Protein AF-A0A0B2PVP7-F1 (afdb_monomer_lite)

Secondary structure (DSSP, 8-state):
-HHHHHHHHHHHHHHSS-TT-------------------S-S---PBP-STT--SBPPTTSSS-TTTGGG-TT--SEEE--SEEEEETTEEEE---EEETT-SS---HHHHHHHHHHHHHHHHHTT-TTSS--SS---S-HHHHHHHHHHHHHHHHHHHHHHHS------

Structure (mmCIF, N/CA/C/O backbone):
data_AF-A0A0B2PVP7-F1
#
_entry.id   AF-A0A0B2PVP7-F1
#
loop_
_atom_site.group_PDB
_atom_site.id
_atom_site.type_symbol
_atom_site.label_atom_id
_atom_site.label_alt_id
_atom_site.label_comp_id
_atom_site.label_asym_id
_atom_site.label_entity_id
_atom_site.label_seq_id
_atom_site.pdbx_PDB_ins_code
_atom_site.Cartn_x
_atom_site.Cartn_y
_atom_site.Cartn_z
_atom_site.occupancy
_atom_site.B_iso_or_equiv
_atom_site.auth_s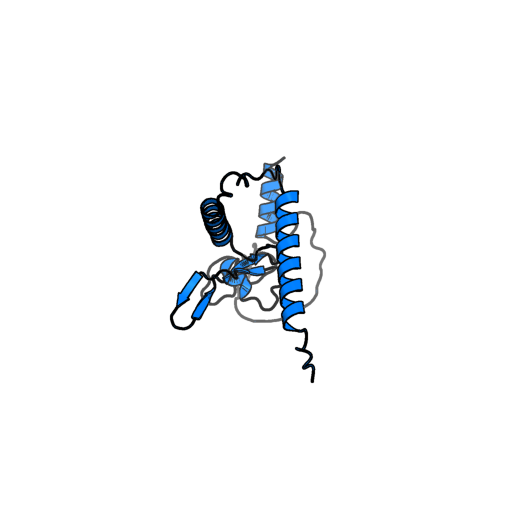eq_id
_atom_site.auth_comp_id
_atom_site.auth_asym_id
_atom_site.auth_atom_id
_atom_site.pdbx_PDB_model_num
ATOM 1 N N . MET A 1 1 ? 33.770 -0.539 6.119 1.00 74.62 1 MET A N 1
ATOM 2 C CA . MET A 1 1 ? 32.844 -1.700 6.055 1.00 74.62 1 MET A CA 1
ATOM 3 C C . MET A 1 1 ? 31.413 -1.311 5.686 1.00 74.62 1 MET A C 1
ATOM 5 O O . MET A 1 1 ? 30.820 -1.978 4.847 1.00 74.62 1 MET A O 1
ATOM 9 N N . GLU A 1 2 ? 30.837 -0.258 6.272 1.00 84.00 2 GLU A N 1
ATOM 10 C CA . GLU A 1 2 ? 29.432 0.115 6.031 1.00 84.00 2 GLU A CA 1
ATOM 11 C C . GLU A 1 2 ? 29.160 0.673 4.624 1.00 84.00 2 GLU A C 1
ATOM 13 O O . GLU A 1 2 ? 28.198 0.259 3.978 1.00 84.00 2 GLU A O 1
ATOM 18 N N . GLU A 1 3 ? 30.062 1.497 4.086 1.00 85.19 3 GLU A N 1
ATOM 19 C CA . GLU A 1 3 ? 29.966 1.998 2.705 1.00 85.19 3 GLU A CA 1
ATOM 20 C C . GLU A 1 3 ? 29.979 0.878 1.659 1.00 85.19 3 GLU A C 1
ATOM 22 O O . GLU A 1 3 ? 29.207 0.909 0.704 1.00 85.19 3 GLU A O 1
ATOM 27 N N . MET A 1 4 ? 30.810 -0.151 1.857 1.00 81.12 4 MET A N 1
ATOM 28 C CA . MET A 1 4 ? 30.880 -1.301 0.952 1.00 81.12 4 MET A CA 1
ATOM 29 C C . MET A 1 4 ? 29.581 -2.109 0.970 1.00 81.12 4 MET A C 1
ATOM 31 O O . MET A 1 4 ? 29.088 -2.506 -0.082 1.00 81.12 4 MET A O 1
ATOM 35 N N . ARG A 1 5 ? 28.975 -2.292 2.150 1.00 83.69 5 ARG A N 1
ATOM 36 C CA . ARG 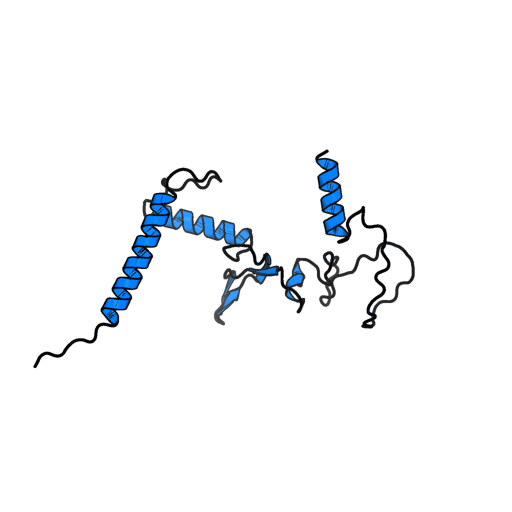A 1 5 ? 27.648 -2.914 2.273 1.00 83.69 5 ARG A CA 1
ATOM 37 C C . ARG A 1 5 ? 26.568 -2.077 1.592 1.00 83.69 5 ARG A C 1
ATOM 39 O O . ARG A 1 5 ? 25.656 -2.653 1.008 1.00 83.69 5 ARG A O 1
ATOM 46 N N . SER A 1 6 ? 26.658 -0.747 1.655 1.00 83.25 6 SER A N 1
ATOM 47 C CA . SER A 1 6 ? 25.718 0.132 0.953 1.00 83.25 6 SER A CA 1
ATOM 48 C C . SER A 1 6 ? 25.845 -0.014 -0.559 1.00 83.25 6 SER A C 1
ATOM 50 O O . SER A 1 6 ? 24.874 -0.399 -1.199 1.00 83.25 6 SER A O 1
ATOM 52 N N . LYS A 1 7 ? 27.058 0.140 -1.103 1.00 86.25 7 LYS A N 1
ATOM 53 C CA . LYS A 1 7 ? 27.329 -0.033 -2.539 1.00 86.25 7 LYS A CA 1
ATOM 54 C C . LYS A 1 7 ? 26.927 -1.422 -3.043 1.00 86.25 7 LYS A C 1
ATOM 56 O O . LYS A 1 7 ? 26.370 -1.543 -4.127 1.00 86.25 7 LYS A O 1
ATOM 61 N N . TYR A 1 8 ? 27.149 -2.468 -2.242 1.00 83.12 8 TYR A N 1
ATOM 62 C CA . TYR A 1 8 ? 26.714 -3.829 -2.561 1.00 83.12 8 TYR A CA 1
ATOM 63 C C . TYR A 1 8 ? 25.186 -3.955 -2.644 1.00 83.12 8 TYR A C 1
ATOM 65 O O . TYR A 1 8 ? 24.667 -4.564 -3.581 1.00 83.12 8 TYR A O 1
ATOM 73 N N . ARG A 1 9 ? 24.449 -3.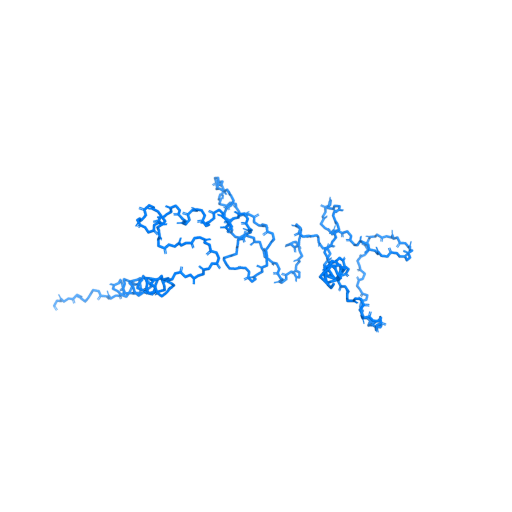373 -1.686 1.00 81.88 9 ARG A N 1
ATOM 74 C CA . ARG A 1 9 ? 22.977 -3.337 -1.729 1.00 81.88 9 ARG A CA 1
ATOM 75 C C . ARG A 1 9 ? 22.484 -2.571 -2.950 1.00 81.88 9 ARG A C 1
ATOM 77 O O . ARG A 1 9 ? 21.586 -3.062 -3.626 1.00 81.88 9 ARG A O 1
ATOM 84 N N . ASP A 1 10 ? 23.098 -1.431 -3.248 1.00 82.06 10 ASP A N 1
ATOM 85 C CA . ASP A 1 10 ? 22.742 -0.595 -4.394 1.00 82.06 10 ASP A CA 1
ATOM 86 C C . ASP A 1 10 ? 22.981 -1.333 -5.715 1.00 82.06 10 ASP A C 1
ATOM 88 O O . ASP A 1 10 ? 22.123 -1.304 -6.597 1.00 82.06 10 ASP A O 1
ATOM 92 N N . TYR A 1 11 ? 24.089 -2.072 -5.831 1.00 83.88 11 TYR A N 1
ATOM 93 C CA . TYR A 1 11 ? 24.365 -2.945 -6.972 1.00 83.88 11 TYR A CA 1
ATOM 94 C C . TYR A 1 11 ? 23.304 -4.045 -7.107 1.00 83.88 11 TYR A C 1
ATOM 96 O O . TYR A 1 11 ? 22.657 -4.159 -8.148 1.00 83.88 11 TYR A O 1
ATOM 104 N N . CYS A 1 12 ? 23.059 -4.817 -6.042 1.00 79.31 12 CYS A N 1
ATOM 105 C CA . CYS A 1 12 ? 22.070 -5.898 -6.072 1.00 79.31 12 CYS A CA 1
ATOM 106 C C . CYS A 1 12 ? 20.671 -5.373 -6.423 1.00 79.31 12 CYS A C 1
ATOM 108 O O . CYS A 1 12 ? 19.936 -6.016 -7.166 1.00 79.31 12 CYS A O 1
ATOM 110 N N . TRP A 1 13 ? 20.309 -4.190 -5.924 1.00 73.50 13 TRP A N 1
ATOM 111 C CA . TRP A 1 13 ? 19.040 -3.537 -6.229 1.00 73.50 13 TRP A CA 1
ATOM 112 C C . TRP A 1 13 ? 18.959 -3.039 -7.678 1.00 73.50 13 TRP A C 1
ATOM 114 O O . TRP A 1 13 ? 17.907 -3.129 -8.308 1.00 73.50 13 TRP A O 1
ATOM 124 N N . SER A 1 14 ? 20.066 -2.523 -8.212 1.00 74.38 14 SER A N 1
ATOM 125 C CA . SER A 1 14 ? 20.123 -1.925 -9.550 1.00 74.38 14 SER A CA 1
ATOM 126 C C . SER A 1 14 ? 20.173 -2.953 -10.673 1.00 74.38 14 SER A C 1
ATOM 128 O O . SER A 1 14 ? 19.633 -2.686 -11.749 1.00 74.38 14 SER A O 1
ATOM 130 N N . TYR A 1 15 ? 20.818 -4.096 -10.429 1.00 76.62 15 TYR A N 1
ATOM 131 C CA . TYR A 1 15 ? 21.086 -5.119 -11.443 1.00 76.62 15 TYR A CA 1
ATOM 132 C C . TYR A 1 15 ? 20.347 -6.435 -11.190 1.00 76.62 15 TYR A C 1
ATOM 134 O O . TYR A 1 15 ? 20.223 -7.250 -12.098 1.00 76.62 15 TYR A O 1
ATOM 142 N N . GLY A 1 16 ? 19.856 -6.681 -9.971 1.00 76.62 16 GLY A N 1
ATOM 143 C CA . GLY A 1 16 ? 19.220 -7.955 -9.615 1.00 76.62 16 GLY A CA 1
ATOM 144 C C . GLY A 1 16 ? 20.176 -9.146 -9.573 1.00 76.62 16 GLY A C 1
ATOM 145 O O . GLY A 1 16 ? 19.724 -10.281 -9.444 1.00 76.62 16 GLY A O 1
ATOM 146 N N . LYS A 1 17 ? 21.484 -8.900 -9.686 1.00 75.94 17 LYS A N 1
ATOM 147 C CA . LYS A 1 17 ? 22.542 -9.911 -9.679 1.00 75.94 17 LYS A CA 1
ATOM 148 C C . LYS A 1 17 ? 23.401 -9.749 -8.428 1.00 75.94 17 LYS A C 1
ATOM 150 O O . LYS A 1 17 ? 23.625 -8.634 -7.959 1.00 75.94 17 LYS A O 1
ATOM 155 N N . SER A 1 18 ? 23.875 -10.867 -7.880 1.00 69.06 18 SER A N 1
ATOM 156 C CA . SER A 1 18 ? 24.938 -10.831 -6.873 1.00 69.06 18 SER A CA 1
ATOM 157 C C . SER A 1 18 ? 26.283 -10.708 -7.598 1.00 69.06 18 SER A C 1
ATOM 159 O O . SER A 1 18 ? 26.504 -11.492 -8.518 1.00 69.06 18 SER A O 1
ATOM 161 N N . PRO A 1 19 ? 27.189 -9.804 -7.176 1.00 65.31 19 PRO A N 1
ATOM 162 C CA . PRO A 1 19 ? 28.546 -9.679 -7.719 1.00 65.31 19 PRO A CA 1
ATOM 163 C C . PRO A 1 19 ? 29.374 -10.972 -7.739 1.00 65.31 19 PRO A C 1
ATOM 165 O O . PRO A 1 19 ? 30.383 -11.023 -8.426 1.00 65.31 19 PRO A O 1
ATOM 168 N N . PHE A 1 20 ? 28.980 -11.985 -6.959 1.00 60.66 20 PHE A N 1
ATOM 169 C CA . PHE A 1 20 ? 29.715 -13.242 -6.794 1.00 60.66 20 PHE A CA 1
ATOM 170 C C . PHE A 1 20 ? 29.101 -14.426 -7.549 1.00 60.66 20 PHE A C 1
ATOM 172 O O . PHE A 1 20 ? 29.585 -15.545 -7.410 1.00 60.66 20 PHE A O 1
ATOM 179 N N . LYS A 1 21 ? 28.019 -14.225 -8.312 1.00 58.34 21 LYS A N 1
ATOM 180 C CA . LYS A 1 21 ? 27.548 -15.264 -9.231 1.00 58.34 21 LYS A CA 1
ATOM 181 C C . LYS A 1 21 ? 28.315 -15.124 -10.539 1.00 58.34 21 LYS A C 1
ATOM 183 O O . LYS A 1 21 ? 27.960 -14.298 -11.371 1.00 58.34 21 LYS A O 1
ATOM 188 N N . GLU A 1 22 ? 29.368 -15.923 -10.672 1.00 51.72 22 GLU A N 1
ATOM 189 C CA . GLU A 1 22 ? 29.948 -16.282 -11.965 1.00 51.72 22 GLU A CA 1
ATOM 190 C C . GLU A 1 22 ? 28.835 -16.897 -12.822 1.00 51.72 22 GLU A C 1
ATOM 192 O O . GLU A 1 22 ? 28.026 -17.681 -12.316 1.00 51.72 22 GLU A O 1
ATOM 197 N N . ASP A 1 23 ? 28.738 -16.470 -14.080 1.00 50.66 23 ASP A N 1
ATOM 198 C CA . ASP A 1 23 ? 27.676 -16.850 -15.008 1.00 50.66 23 ASP A CA 1
ATOM 199 C C . ASP A 1 23 ? 27.642 -18.376 -15.206 1.00 50.66 23 ASP A C 1
ATOM 201 O O . ASP A 1 23 ? 28.299 -18.939 -16.082 1.00 50.66 23 ASP A O 1
ATOM 205 N N . HIS A 1 24 ? 26.857 -19.078 -14.388 1.00 47.25 24 HIS A N 1
ATOM 206 C CA . HIS A 1 24 ? 26.420 -20.421 -14.724 1.00 47.25 24 HIS A CA 1
ATOM 207 C C . HIS A 1 24 ? 25.322 -20.288 -15.775 1.00 47.25 24 HIS A C 1
ATOM 209 O O . HIS A 1 24 ? 24.222 -19.811 -15.499 1.00 47.25 24 HIS A O 1
ATOM 215 N N . ASN A 1 25 ? 25.707 -20.639 -17.003 1.00 48.59 25 ASN A N 1
ATOM 216 C CA . ASN A 1 25 ? 24.880 -20.786 -18.193 1.00 48.59 25 ASN A CA 1
ATOM 217 C C . ASN A 1 25 ? 23.619 -21.621 -17.902 1.00 48.59 25 ASN A C 1
ATOM 219 O O . ASN A 1 25 ? 23.595 -22.822 -18.154 1.00 48.59 25 ASN A O 1
ATOM 223 N N . ASP A 1 26 ? 22.548 -20.980 -17.443 1.00 39.38 26 ASP A N 1
ATOM 224 C CA . ASP A 1 26 ? 21.206 -21.552 -17.511 1.00 39.38 26 ASP A CA 1
ATOM 225 C C . ASP A 1 26 ? 20.551 -21.072 -18.805 1.00 39.38 26 ASP A C 1
ATOM 227 O O . ASP A 1 26 ? 19.855 -20.059 -18.893 1.00 39.38 26 ASP A O 1
ATOM 231 N N . ASN A 1 27 ? 20.856 -21.831 -19.848 1.00 43.66 27 ASN A N 1
ATOM 232 C CA . ASN A 1 27 ? 20.216 -21.781 -21.144 1.00 43.66 27 ASN A CA 1
ATOM 233 C C . ASN A 1 27 ? 18.803 -22.384 -20.994 1.00 43.66 27 ASN A C 1
ATOM 235 O O . ASN A 1 27 ? 18.651 -23.599 -21.078 1.00 43.66 27 ASN A O 1
ATOM 239 N N . SER A 1 28 ? 17.773 -21.569 -20.733 1.00 41.34 28 SER A N 1
ATOM 240 C CA . SER A 1 28 ? 16.378 -21.980 -20.964 1.00 41.34 28 SER A CA 1
ATOM 241 C C . SER A 1 28 ? 15.435 -20.799 -21.200 1.00 41.34 28 SER A C 1
ATOM 243 O O . SER A 1 28 ? 15.304 -19.891 -20.381 1.00 41.34 28 SER A O 1
ATOM 245 N N . ASP A 1 29 ? 14.733 -20.917 -22.324 1.00 33.53 29 ASP A N 1
ATOM 246 C CA . ASP A 1 29 ? 13.475 -20.277 -22.709 1.00 33.53 29 ASP A CA 1
ATOM 247 C C . ASP A 1 29 ? 13.496 -18.853 -23.270 1.00 33.53 29 ASP A C 1
ATOM 249 O O . ASP A 1 29 ? 12.992 -17.877 -22.711 1.00 33.53 29 ASP A O 1
ATOM 253 N N . ASN A 1 30 ? 13.929 -18.827 -24.533 1.00 44.28 30 ASN A N 1
ATOM 254 C CA . ASN A 1 30 ? 13.270 -18.104 -25.617 1.00 44.28 30 ASN A CA 1
ATOM 255 C C . ASN A 1 30 ? 11.747 -17.988 -25.412 1.00 44.28 30 ASN A C 1
ATOM 257 O O . ASN A 1 30 ? 10.994 -18.918 -25.692 1.00 44.28 30 ASN A O 1
ATOM 261 N N . ASN A 1 31 ? 11.274 -16.799 -25.045 1.00 35.62 31 ASN A N 1
ATOM 262 C CA . ASN A 1 31 ? 9.950 -16.349 -25.453 1.00 35.62 31 ASN A CA 1
ATOM 263 C C . ASN A 1 31 ? 10.055 -14.960 -26.069 1.00 35.62 31 ASN A C 1
ATOM 265 O O . ASN A 1 31 ? 10.119 -13.926 -25.407 1.00 35.62 31 ASN A O 1
ATOM 269 N N . ASN A 1 32 ? 10.082 -15.012 -27.394 1.00 43.28 32 ASN A N 1
ATOM 270 C CA . ASN A 1 32 ? 10.003 -13.919 -28.333 1.00 43.28 32 ASN A CA 1
ATOM 271 C C . ASN A 1 32 ? 8.756 -13.062 -28.038 1.00 43.28 32 ASN A C 1
ATOM 273 O O . ASN A 1 32 ? 7.618 -13.496 -28.229 1.00 43.28 32 ASN A O 1
ATOM 277 N N . HIS A 1 33 ? 8.964 -11.829 -27.585 1.00 38.88 33 HIS A N 1
ATOM 278 C CA . HIS A 1 33 ? 8.029 -10.743 -27.849 1.00 38.88 33 HIS A CA 1
ATOM 279 C C . HIS A 1 33 ? 8.826 -9.536 -28.323 1.00 38.88 33 HIS A C 1
ATOM 281 O O . HIS A 1 33 ? 9.363 -8.751 -27.543 1.00 38.88 33 HIS A O 1
ATOM 287 N N . GLN A 1 34 ? 8.902 -9.468 -29.646 1.00 42.66 34 GLN A N 1
ATOM 288 C CA . GLN A 1 34 ? 9.417 -8.389 -30.468 1.00 42.66 34 GLN A CA 1
ATOM 289 C C . GLN A 1 34 ? 8.914 -7.023 -29.979 1.00 42.66 34 GLN A C 1
ATOM 291 O O . GLN A 1 34 ? 7.711 -6.765 -29.952 1.00 42.66 34 GLN A O 1
ATOM 296 N N . ASN A 1 35 ? 9.839 -6.155 -29.573 1.00 39.00 35 ASN A N 1
ATOM 297 C CA . ASN A 1 35 ? 10.111 -4.886 -30.256 1.00 39.00 35 ASN A CA 1
ATOM 298 C C . ASN A 1 35 ? 11.170 -4.096 -29.481 1.00 39.00 35 ASN A C 1
ATOM 300 O O . ASN A 1 35 ? 10.920 -3.642 -28.366 1.00 39.00 35 ASN A O 1
ATOM 304 N N . GLY A 1 36 ? 12.331 -3.905 -30.109 1.00 33.94 36 GLY A N 1
ATOM 305 C CA . GLY A 1 36 ? 13.404 -3.054 -29.602 1.00 33.94 36 GLY A CA 1
ATOM 306 C C . GLY A 1 36 ? 14.780 -3.621 -29.917 1.00 33.94 36 GLY A C 1
ATOM 307 O O . GLY A 1 36 ? 15.431 -4.179 -29.046 1.00 33.94 36 GLY A O 1
ATOM 308 N N . VAL A 1 37 ? 15.202 -3.498 -31.174 1.00 39.19 37 VAL A N 1
ATOM 309 C CA . VAL A 1 37 ? 16.598 -3.688 -31.585 1.00 39.19 37 VAL A CA 1
ATOM 310 C C . VAL A 1 37 ? 17.471 -2.666 -30.856 1.00 39.19 37 VAL A C 1
ATOM 312 O O . VAL A 1 37 ? 17.251 -1.475 -31.038 1.00 39.19 37 VAL A O 1
ATOM 315 N N . VAL A 1 38 ? 18.483 -3.128 -30.119 1.00 38.66 38 VAL A N 1
ATOM 316 C CA . VAL A 1 38 ? 19.830 -2.538 -30.093 1.00 38.66 38 VAL A CA 1
ATOM 317 C C . VAL A 1 38 ? 20.823 -3.684 -29.897 1.00 38.66 38 VAL A C 1
ATOM 319 O O . VAL A 1 38 ? 20.733 -4.468 -28.959 1.00 38.66 38 VAL A O 1
ATOM 322 N N . SER A 1 39 ? 21.739 -3.803 -30.853 1.00 40.69 39 SER A N 1
ATOM 323 C CA . SER A 1 39 ? 22.944 -4.619 -30.774 1.00 40.69 39 SER A CA 1
ATOM 324 C C . SER A 1 39 ? 24.012 -3.873 -29.977 1.00 40.69 39 SER A C 1
ATOM 326 O O . SER A 1 39 ? 24.220 -2.686 -30.216 1.00 40.69 39 SER A O 1
ATOM 328 N N . GLY A 1 40 ? 24.752 -4.580 -29.126 1.00 32.72 40 GLY A N 1
ATOM 329 C CA . GLY A 1 40 ? 26.014 -4.092 -28.560 1.00 32.72 40 GLY A CA 1
ATOM 330 C C . GLY A 1 40 ? 26.089 -4.288 -27.054 1.00 32.72 40 GLY A C 1
ATOM 331 O O . GLY A 1 40 ? 25.293 -3.729 -26.315 1.00 32.72 40 GLY A O 1
ATOM 332 N N . GLY A 1 41 ? 27.053 -5.095 -26.606 1.00 41.19 41 GLY A N 1
ATOM 333 C CA . GLY A 1 41 ? 27.296 -5.353 -25.192 1.00 41.19 41 GLY A CA 1
ATOM 334 C C . GLY A 1 41 ? 27.467 -4.068 -24.380 1.00 41.19 41 GLY A C 1
ATOM 335 O O . GLY A 1 41 ? 28.264 -3.199 -24.727 1.00 41.19 41 GLY A O 1
ATOM 336 N N . GLY A 1 42 ? 26.718 -3.981 -23.285 1.00 36.84 42 GLY A N 1
ATOM 337 C CA . GLY A 1 42 ? 26.775 -2.869 -22.349 1.00 36.84 42 GLY A CA 1
ATOM 338 C C . GLY A 1 42 ? 25.467 -2.744 -21.588 1.00 36.84 42 GLY A C 1
ATOM 339 O O . GLY A 1 42 ? 24.607 -1.982 -21.994 1.00 36.84 42 GLY A O 1
ATOM 340 N N . ASP A 1 43 ? 25.344 -3.498 -20.493 1.00 50.00 43 ASP A N 1
ATOM 341 C CA . ASP A 1 43 ? 24.453 -3.189 -19.367 1.00 50.00 43 ASP A CA 1
ATOM 342 C C . ASP A 1 43 ? 23.058 -2.667 -19.782 1.00 50.00 43 ASP A C 1
ATOM 344 O O . ASP A 1 43 ? 22.717 -1.505 -19.554 1.00 50.00 43 ASP A O 1
ATOM 348 N N . ASP A 1 44 ? 22.257 -3.517 -20.437 1.00 57.19 44 ASP A N 1
ATOM 349 C CA . ASP A 1 44 ? 20.923 -3.156 -20.929 1.00 57.19 44 ASP A CA 1
ATOM 350 C C . ASP A 1 44 ? 20.024 -2.700 -19.772 1.00 57.19 44 ASP A C 1
ATOM 352 O O . ASP A 1 44 ? 19.401 -3.484 -19.048 1.00 57.19 44 ASP A O 1
ATOM 356 N N . ILE A 1 45 ? 19.954 -1.383 -19.587 1.00 61.75 45 ILE A N 1
ATOM 357 C CA . ILE A 1 45 ? 19.021 -0.717 -18.690 1.00 61.75 45 ILE A CA 1
ATOM 358 C C . ILE A 1 45 ? 17.623 -0.936 -19.272 1.00 61.75 45 ILE A C 1
ATOM 360 O O . ILE A 1 45 ? 17.118 -0.135 -20.056 1.00 61.75 45 ILE A O 1
ATOM 364 N N . VAL A 1 46 ? 16.985 -2.039 -18.877 1.00 78.69 46 VAL A N 1
ATOM 365 C CA . VAL A 1 46 ? 15.616 -2.366 -19.283 1.00 78.69 46 VAL A CA 1
ATOM 366 C C . VAL A 1 46 ? 14.695 -1.232 -18.833 1.00 78.69 46 VAL A C 1
ATOM 368 O O . VAL A 1 46 ? 14.568 -0.938 -17.642 1.00 78.69 46 VAL A O 1
ATOM 371 N N . GLN A 1 47 ? 14.072 -0.546 -19.785 1.00 89.12 47 GLN A N 1
ATOM 372 C CA . GLN A 1 47 ? 13.090 0.498 -19.512 1.00 89.12 47 GLN A CA 1
ATOM 373 C C . GLN A 1 47 ? 11.762 -0.126 -19.061 1.00 89.12 47 GLN A C 1
ATOM 375 O O . GLN A 1 47 ? 11.423 -1.253 -19.419 1.00 89.12 47 GLN A O 1
ATOM 380 N N . CYS A 1 48 ? 10.981 0.607 -18.268 1.00 93.12 48 CYS A N 1
ATOM 381 C CA . CYS A 1 48 ? 9.645 0.171 -17.885 1.00 93.12 48 CYS A CA 1
ATOM 382 C C . CYS A 1 48 ? 8.750 -0.060 -19.117 1.00 93.12 48 CYS A C 1
ATOM 384 O O . CYS A 1 48 ? 8.548 0.840 -19.926 1.00 93.12 48 CYS A O 1
ATOM 386 N N . ARG A 1 49 ? 8.127 -1.242 -19.187 1.00 92.38 49 ARG A N 1
ATOM 387 C CA . ARG A 1 49 ? 7.187 -1.675 -20.234 1.00 92.38 49 ARG A CA 1
ATOM 388 C C . ARG A 1 49 ? 5.861 -0.902 -20.249 1.00 92.38 49 ARG A C 1
ATOM 390 O O . ARG A 1 49 ? 5.093 -1.028 -21.196 1.00 92.38 49 ARG A O 1
ATOM 397 N N . TYR A 1 50 ? 5.555 -0.130 -19.207 1.00 92.25 50 TYR A N 1
ATOM 398 C CA . TYR A 1 50 ? 4.318 0.647 -19.151 1.00 92.25 50 TYR A CA 1
ATOM 399 C C . TYR A 1 50 ? 4.305 1.725 -20.241 1.00 92.25 50 TYR A C 1
ATOM 401 O O . TYR A 1 50 ? 5.277 2.465 -20.396 1.00 92.25 50 TYR A O 1
ATOM 409 N N . ASN A 1 51 ? 3.197 1.832 -20.977 1.00 90.81 51 ASN A N 1
ATOM 410 C CA . ASN A 1 51 ? 3.067 2.723 -22.128 1.00 90.81 51 ASN A CA 1
ATOM 411 C C . ASN A 1 51 ? 3.452 4.171 -21.770 1.00 90.81 51 ASN A C 1
ATOM 413 O O . ASN A 1 51 ? 2.889 4.775 -20.859 1.00 90.81 51 ASN A O 1
ATOM 417 N N . GLY A 1 52 ? 4.434 4.723 -22.490 1.00 90.19 52 GLY A N 1
ATOM 418 C CA . GLY A 1 52 ? 4.921 6.093 -22.290 1.00 90.19 52 GLY A CA 1
ATOM 419 C C . GLY A 1 52 ? 5.824 6.303 -21.067 1.00 90.19 52 GLY A C 1
ATOM 420 O O . GLY A 1 52 ? 6.243 7.430 -20.805 1.00 90.19 52 GLY A O 1
ATOM 421 N N . CYS A 1 53 ? 6.165 5.253 -20.314 1.00 92.38 53 CYS A N 1
ATOM 422 C CA . CYS A 1 53 ? 7.049 5.364 -19.162 1.00 92.38 53 CYS A CA 1
ATOM 423 C C . CYS A 1 53 ? 8.527 5.313 -19.571 1.00 92.38 53 CYS A C 1
ATOM 425 O O . CYS A 1 53 ? 8.980 4.320 -20.127 1.00 92.38 53 CYS A O 1
ATOM 427 N N . LYS A 1 54 ? 9.293 6.361 -19.242 1.00 91.44 54 LYS A N 1
ATOM 428 C CA . LYS A 1 54 ? 10.740 6.461 -19.532 1.00 91.44 54 LYS A CA 1
ATOM 429 C C . LYS A 1 54 ? 11.651 6.028 -18.382 1.00 91.44 54 LYS A C 1
ATOM 431 O O . LYS A 1 54 ? 12.868 6.099 -18.491 1.00 91.44 54 LYS A O 1
ATOM 436 N N . THR A 1 55 ? 11.082 5.621 -17.250 1.00 91.62 55 THR A N 1
ATOM 437 C CA . THR A 1 55 ? 11.879 5.245 -16.075 1.00 91.62 55 THR A CA 1
ATOM 438 C C . THR A 1 55 ? 12.452 3.838 -16.219 1.00 91.62 55 THR A C 1
ATOM 440 O O . THR A 1 55 ? 11.788 2.965 -16.783 1.00 91.62 55 THR A O 1
ATOM 443 N N . LYS A 1 56 ? 13.636 3.607 -15.642 1.00 90.62 56 LYS A N 1
ATOM 444 C CA . LYS A 1 56 ? 14.273 2.286 -15.555 1.00 90.62 56 LYS A CA 1
ATOM 445 C C . LYS A 1 56 ? 13.350 1.277 -14.853 1.00 90.62 56 LYS A C 1
ATOM 447 O O . LYS A 1 56 ? 12.735 1.599 -13.830 1.00 90.62 56 LYS A O 1
ATOM 452 N N . ALA A 1 57 ? 13.238 0.074 -15.411 1.00 90.06 57 ALA A N 1
ATOM 453 C CA . ALA A 1 57 ? 12.543 -1.040 -14.782 1.00 90.06 57 ALA A CA 1
ATOM 454 C C . ALA A 1 57 ? 13.311 -1.526 -13.544 1.00 90.06 57 ALA A C 1
ATOM 456 O O . ALA A 1 57 ? 14.535 -1.429 -13.464 1.00 90.06 57 ALA A O 1
ATOM 457 N N . MET A 1 58 ? 12.589 -2.028 -12.546 1.00 87.31 58 MET A N 1
ATOM 458 C CA . MET A 1 58 ? 13.221 -2.621 -11.373 1.00 87.31 58 MET A CA 1
ATOM 459 C C . MET A 1 58 ? 13.840 -3.971 -11.722 1.00 87.31 58 MET A C 1
ATOM 461 O O . MET A 1 58 ? 13.322 -4.693 -12.571 1.00 87.31 58 MET A O 1
ATOM 465 N N . ALA A 1 59 ? 14.897 -4.343 -11.002 1.00 81.69 59 ALA A N 1
ATOM 466 C CA . ALA A 1 59 ? 15.503 -5.664 -11.099 1.00 81.69 59 ALA A CA 1
ATOM 467 C C . ALA A 1 59 ? 14.456 -6.793 -11.055 1.00 81.69 59 ALA A C 1
ATOM 469 O O . ALA A 1 59 ? 13.524 -6.751 -10.249 1.00 81.69 59 ALA A O 1
ATOM 470 N N . LEU A 1 60 ? 14.643 -7.808 -11.908 1.00 80.44 60 LEU A N 1
ATOM 471 C CA . LEU A 1 60 ? 13.773 -8.988 -12.033 1.00 80.44 60 LEU A CA 1
ATOM 472 C C . LEU A 1 60 ? 12.332 -8.685 -12.488 1.00 80.44 60 LEU A C 1
ATOM 474 O O . LEU A 1 60 ? 11.464 -9.554 -12.395 1.00 80.44 60 LEU A O 1
ATOM 478 N N . THR A 1 61 ? 12.056 -7.473 -12.979 1.00 85.38 61 THR A N 1
ATOM 479 C CA . THR A 1 61 ? 10.7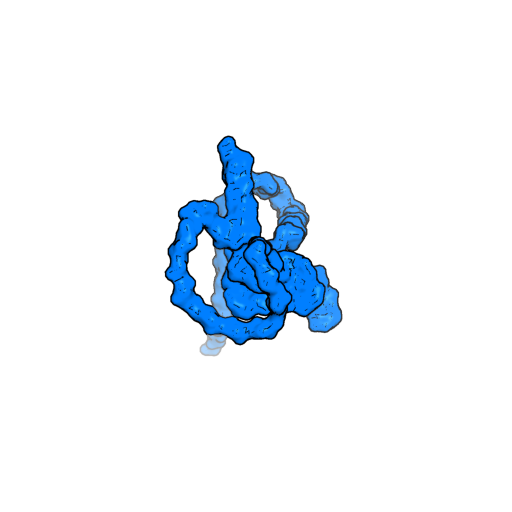30 -7.074 -13.467 1.00 85.38 61 THR A CA 1
ATOM 480 C C . THR A 1 61 ? 10.847 -6.194 -14.707 1.00 85.38 61 THR A C 1
ATOM 482 O O . THR A 1 61 ? 11.830 -5.487 -14.893 1.00 85.38 61 THR A O 1
ATOM 485 N N . ASN A 1 62 ? 9.800 -6.165 -15.530 1.00 90.19 62 ASN A N 1
ATOM 486 C CA . ASN A 1 62 ? 9.737 -5.277 -16.696 1.00 90.19 62 ASN A CA 1
ATOM 487 C C . ASN A 1 62 ? 9.102 -3.914 -16.366 1.00 90.19 62 ASN A C 1
ATOM 489 O O . ASN A 1 62 ? 8.759 -3.152 -17.268 1.00 90.19 62 ASN A O 1
ATOM 493 N N . TYR A 1 63 ? 8.884 -3.597 -15.087 1.00 92.25 63 TYR A N 1
ATOM 494 C CA . TYR A 1 63 ? 8.174 -2.395 -14.655 1.00 92.25 63 TYR A CA 1
ATOM 495 C C . TYR A 1 63 ? 8.999 -1.602 -13.645 1.00 92.25 63 TYR A C 1
ATOM 497 O O . TYR A 1 63 ? 9.748 -2.156 -12.849 1.00 92.25 63 TYR A O 1
ATOM 505 N N . CYS A 1 64 ? 8.876 -0.279 -13.662 1.00 92.88 64 CYS A N 1
ATOM 506 C CA . CYS A 1 64 ? 9.459 0.556 -12.619 1.00 92.88 64 CYS A CA 1
ATOM 507 C C . CYS A 1 64 ? 8.633 0.478 -11.330 1.00 92.88 64 CYS A C 1
ATOM 509 O O . CYS A 1 64 ? 7.495 0.004 -11.331 1.00 92.88 64 CYS A O 1
ATOM 511 N N . HIS A 1 65 ? 9.166 1.034 -10.240 1.00 91.62 65 HIS A N 1
ATOM 512 C CA . HIS A 1 65 ? 8.489 1.017 -8.944 1.00 91.62 65 HIS A CA 1
ATOM 513 C C . HIS A 1 65 ? 7.069 1.593 -8.992 1.00 91.62 65 HIS A C 1
ATOM 515 O O . HIS A 1 65 ? 6.199 1.072 -8.312 1.00 91.62 65 HIS A O 1
ATOM 521 N N . THR A 1 66 ? 6.791 2.627 -9.794 1.00 92.56 66 THR A N 1
ATOM 522 C CA . THR A 1 66 ? 5.450 3.237 -9.872 1.00 92.56 66 THR A CA 1
ATOM 523 C C . THR A 1 66 ? 4.449 2.398 -10.661 1.00 92.56 66 THR A C 1
ATOM 525 O O . THR A 1 66 ? 3.261 2.435 -10.353 1.00 92.56 66 THR A O 1
ATOM 528 N N . HIS A 1 67 ? 4.913 1.631 -11.650 1.00 94.75 67 HIS A N 1
ATOM 529 C CA . HIS A 1 67 ? 4.063 0.819 -12.527 1.00 94.75 67 HIS A CA 1
ATOM 530 C C . HIS A 1 67 ? 4.086 -0.670 -12.197 1.00 94.75 67 HIS A C 1
ATOM 532 O O . HIS A 1 67 ? 3.428 -1.451 -12.877 1.00 94.75 67 HIS A O 1
ATOM 538 N N . ILE A 1 68 ? 4.785 -1.059 -11.133 1.00 94.44 68 ILE A N 1
ATOM 539 C CA . ILE A 1 68 ? 4.988 -2.440 -10.694 1.00 94.44 68 ILE A CA 1
ATOM 540 C C . ILE A 1 68 ? 3.690 -3.234 -10.474 1.00 94.44 68 ILE A C 1
ATOM 542 O O . ILE A 1 68 ? 3.691 -4.457 -10.559 1.00 94.44 68 ILE A O 1
ATOM 546 N N . LEU A 1 69 ? 2.575 -2.546 -10.207 1.00 93.94 69 LEU A N 1
ATOM 547 C CA . LEU A 1 69 ? 1.249 -3.153 -10.043 1.00 93.94 69 LEU A CA 1
ATOM 548 C C . LEU A 1 69 ? 0.565 -3.503 -11.372 1.00 93.94 69 LEU A C 1
ATOM 550 O O . LEU A 1 69 ? -0.456 -4.180 -11.358 1.00 93.94 69 LEU A O 1
ATOM 554 N N . SER A 1 70 ? 1.112 -3.047 -12.500 1.00 92.44 70 SER A N 1
ATOM 555 C CA . SER A 1 70 ? 0.637 -3.403 -13.845 1.00 92.44 70 SER A CA 1
ATOM 556 C C . SER A 1 70 ? 1.152 -4.773 -14.292 1.00 92.44 70 SER A C 1
ATOM 558 O O . SER A 1 70 ? 0.708 -5.294 -15.311 1.00 92.44 70 SER A O 1
ATOM 560 N N . ASP A 1 71 ? 2.107 -5.344 -13.556 1.00 91.56 71 ASP A N 1
ATOM 561 C CA . ASP A 1 71 ? 2.640 -6.672 -13.817 1.00 91.56 71 ASP A CA 1
ATOM 562 C C . ASP A 1 71 ? 1.661 -7.744 -13.318 1.00 91.56 71 ASP A C 1
ATOM 564 O O . ASP A 1 71 ? 1.371 -7.843 -12.122 1.00 91.56 71 ASP A O 1
ATOM 568 N N . SER A 1 72 ? 1.174 -8.581 -14.234 1.00 89.75 72 SER A N 1
ATOM 569 C CA . SER A 1 72 ? 0.258 -9.682 -13.921 1.00 89.75 72 SER A CA 1
ATOM 570 C C . SER A 1 72 ? 0.889 -10.757 -13.032 1.00 89.75 72 SER A C 1
ATOM 572 O O . SER A 1 72 ? 0.173 -11.471 -12.329 1.00 89.75 72 SER A O 1
ATOM 574 N N . LYS A 1 73 ? 2.223 -10.864 -13.014 1.00 88.69 73 LYS A N 1
ATOM 575 C CA . LYS A 1 73 ? 2.970 -11.814 -12.179 1.00 88.69 73 LYS A CA 1
ATOM 576 C C . LYS A 1 73 ? 3.359 -11.228 -10.818 1.00 88.69 73 LYS A C 1
ATOM 578 O O . LYS A 1 73 ? 4.032 -11.907 -10.039 1.00 88.69 73 LYS A O 1
ATOM 583 N N . GLN A 1 74 ? 2.937 -10.004 -10.489 1.00 90.62 74 GLN A N 1
ATOM 584 C CA . GLN A 1 74 ? 3.348 -9.340 -9.255 1.00 90.62 74 GLN A CA 1
ATOM 585 C C . GLN A 1 74 ? 2.763 -10.000 -7.995 1.00 90.62 74 GLN A C 1
ATOM 587 O O . GLN A 1 74 ? 1.572 -9.898 -7.697 1.00 90.62 74 GLN A O 1
ATOM 592 N N . LYS A 1 75 ? 3.633 -10.632 -7.198 1.00 91.25 75 LYS A N 1
ATOM 593 C CA . LYS A 1 75 ? 3.279 -11.271 -5.915 1.00 91.25 75 LYS A CA 1
ATOM 594 C C . LYS A 1 75 ? 3.768 -10.499 -4.686 1.00 91.25 75 LYS A C 1
ATOM 596 O O . LYS A 1 75 ? 3.158 -10.610 -3.624 1.00 91.25 75 LYS A O 1
ATOM 601 N N . LEU A 1 76 ? 4.846 -9.728 -4.818 1.00 91.50 76 LEU A N 1
ATOM 602 C CA . LEU A 1 76 ? 5.511 -9.032 -3.714 1.00 91.50 76 LEU A CA 1
ATOM 603 C C . LEU A 1 76 ? 4.818 -7.713 -3.360 1.00 91.50 76 LEU A C 1
ATOM 605 O O . LEU A 1 76 ? 4.657 -7.386 -2.180 1.00 91.50 76 LEU A O 1
ATOM 609 N N . TYR A 1 77 ? 4.396 -6.968 -4.380 1.00 94.06 77 TYR A N 1
ATOM 610 C CA . TYR A 1 77 ? 3.744 -5.674 -4.214 1.00 94.06 77 TYR A CA 1
ATOM 611 C C . TYR A 1 77 ? 2.210 -5.788 -4.244 1.00 94.06 77 TYR A C 1
ATOM 613 O O . TYR A 1 77 ? 1.621 -6.695 -4.836 1.00 94.06 77 TYR A O 1
ATOM 621 N N . GLN A 1 78 ? 1.552 -4.850 -3.574 1.00 94.62 78 GLN A N 1
ATOM 622 C CA . GLN A 1 78 ? 0.120 -4.571 -3.657 1.00 94.62 78 GLN A CA 1
ATOM 623 C C . GLN A 1 78 ? -0.114 -3.057 -3.616 1.00 94.62 78 GLN A C 1
ATOM 625 O O . GLN A 1 78 ? 0.756 -2.298 -3.191 1.00 94.62 78 GLN A O 1
ATOM 630 N N . GLY A 1 79 ? -1.291 -2.606 -4.041 1.00 94.50 79 GLY A N 1
ATOM 631 C CA . GLY A 1 79 ? -1.685 -1.206 -3.909 1.00 94.50 79 GLY A CA 1
ATOM 632 C C . GLY A 1 79 ? -2.036 -0.839 -2.467 1.00 94.50 79 GLY A C 1
ATOM 633 O O . GLY A 1 79 ? -2.675 -1.608 -1.747 1.00 94.50 79 GLY A O 1
ATOM 634 N N . CYS A 1 80 ? -1.645 0.364 -2.050 1.00 94.88 80 CYS A N 1
ATOM 635 C CA . CYS A 1 80 ? -2.119 0.997 -0.825 1.00 94.88 80 CYS A CA 1
ATOM 636 C C . CYS A 1 80 ? -3.655 1.064 -0.824 1.00 94.88 80 CYS A C 1
ATOM 638 O O . CYS A 1 80 ? -4.247 1.692 -1.706 1.00 94.88 80 CYS A O 1
ATOM 640 N N . LYS A 1 81 ? -4.284 0.472 0.199 1.00 92.38 81 LYS A N 1
ATOM 641 C CA . LYS A 1 81 ? -5.750 0.386 0.343 1.00 92.38 81 LYS A CA 1
ATOM 642 C C . LYS A 1 81 ? -6.368 1.584 1.071 1.00 92.38 81 LYS A C 1
ATOM 644 O O . LYS A 1 81 ? -7.560 1.581 1.361 1.00 92.38 81 LYS A O 1
ATOM 649 N N . ALA A 1 82 ? -5.574 2.604 1.393 1.00 91.75 82 ALA A N 1
ATOM 650 C CA . ALA A 1 82 ? -6.093 3.824 1.997 1.00 91.75 82 ALA A CA 1
ATOM 651 C C . ALA A 1 82 ? -6.927 4.620 0.981 1.00 91.75 82 ALA A C 1
ATOM 653 O O . ALA A 1 82 ? -6.546 4.745 -0.188 1.00 91.75 82 ALA A O 1
ATOM 654 N N . VAL A 1 83 ? -8.048 5.175 1.443 1.00 91.06 83 VAL A N 1
ATOM 655 C CA . VAL A 1 83 ? -8.895 6.072 0.650 1.00 91.06 83 VAL A CA 1
ATOM 656 C C . VAL A 1 83 ? -8.174 7.408 0.498 1.00 91.06 83 VAL A C 1
ATOM 658 O O . VAL A 1 83 ? -7.854 8.058 1.491 1.00 91.06 83 VAL A O 1
ATOM 661 N N . ALA A 1 84 ? -7.900 7.802 -0.743 1.00 87.06 84 ALA A N 1
ATOM 662 C CA . ALA A 1 84 ? -7.230 9.055 -1.062 1.00 87.06 84 ALA A CA 1
ATOM 663 C C . ALA A 1 84 ? -8.224 10.220 -1.148 1.00 87.06 84 ALA A C 1
ATOM 665 O O . ALA A 1 84 ? -7.962 11.292 -0.605 1.00 87.06 84 ALA A O 1
ATOM 666 N N . LYS A 1 85 ? -9.360 10.024 -1.832 1.00 85.62 85 LYS A N 1
ATOM 667 C CA . LYS A 1 85 ? -10.426 11.029 -1.980 1.00 85.62 85 LYS A CA 1
ATOM 668 C C . LYS A 1 85 ? -11.789 10.353 -2.092 1.00 85.62 85 LYS A C 1
ATOM 670 O O . LYS A 1 85 ? -11.904 9.329 -2.763 1.00 85.62 85 LYS A O 1
ATOM 675 N N . ASN A 1 86 ? -12.816 10.958 -1.505 1.00 82.25 86 ASN A N 1
ATOM 676 C CA . ASN A 1 86 ? -14.205 10.560 -1.730 1.00 82.25 86 ASN A CA 1
ATOM 677 C C . ASN A 1 86 ? -14.755 11.379 -2.898 1.00 82.25 86 ASN A C 1
ATOM 679 O O . ASN A 1 86 ? -14.809 12.604 -2.804 1.00 82.25 86 ASN A O 1
ATOM 683 N N . LEU A 1 87 ? -15.104 10.719 -4.000 1.00 83.50 87 LEU A N 1
ATOM 684 C CA . LEU A 1 87 ? -15.801 11.338 -5.126 1.00 83.50 87 LEU A CA 1
ATOM 685 C C . LEU A 1 87 ? -17.290 10.956 -5.082 1.00 83.50 87 LEU A C 1
ATOM 687 O O . LEU A 1 87 ? -17.635 9.953 -4.455 1.00 83.50 87 LEU A O 1
ATOM 691 N N . PRO A 1 88 ? -18.170 11.696 -5.784 1.00 81.06 88 PRO A N 1
ATOM 692 C CA . PRO A 1 88 ? -19.585 11.335 -5.914 1.00 81.06 88 PRO A CA 1
ATOM 693 C C . PRO A 1 88 ? -19.805 9.914 -6.462 1.00 81.06 88 PRO A C 1
ATOM 695 O O . PRO A 1 88 ? -20.751 9.241 -6.075 1.00 81.06 88 PRO A O 1
ATOM 698 N N . THR A 1 89 ? -18.897 9.430 -7.316 1.00 84.25 89 THR A N 1
ATOM 699 C CA . THR A 1 89 ? -18.904 8.074 -7.901 1.00 84.25 89 THR A CA 1
ATOM 700 C C . THR A 1 89 ? -18.394 6.989 -6.940 1.00 84.25 89 THR A C 1
ATOM 702 O O . THR A 1 89 ? -18.492 5.803 -7.238 1.00 84.25 89 THR A O 1
ATOM 705 N N . GLY A 1 90 ? -17.829 7.371 -5.792 1.00 86.19 90 GLY A N 1
ATOM 706 C CA . GLY A 1 90 ? -17.298 6.451 -4.792 1.00 86.19 90 GLY A CA 1
ATOM 707 C C . GLY A 1 90 ? -15.906 6.826 -4.269 1.00 86.19 90 GLY A C 1
ATOM 708 O O . GLY A 1 90 ? -15.283 7.799 -4.713 1.00 86.19 90 GLY A O 1
ATOM 709 N N . PRO A 1 91 ? -15.393 6.062 -3.290 1.00 88.88 91 PRO A N 1
ATOM 710 C CA . PRO A 1 91 ? -14.064 6.271 -2.737 1.00 88.88 91 PRO A CA 1
ATOM 711 C C . PRO A 1 91 ? -12.982 5.884 -3.752 1.00 88.88 91 PRO A C 1
ATOM 713 O O . PRO A 1 91 ? -12.942 4.764 -4.256 1.00 88.88 91 PRO A O 1
ATOM 716 N N . SER A 1 92 ? -12.058 6.806 -4.011 1.00 90.31 92 SER A N 1
ATOM 717 C CA . SER A 1 92 ? -10.848 6.536 -4.788 1.00 90.31 92 SER A CA 1
ATOM 718 C C . SER A 1 92 ? -9.711 6.112 -3.863 1.00 90.31 92 SER A C 1
ATOM 720 O O . SER A 1 92 ? -9.415 6.768 -2.859 1.00 90.31 92 SER A O 1
ATOM 722 N N . PHE A 1 93 ? -9.069 4.996 -4.196 1.00 90.94 93 PHE A N 1
ATOM 723 C CA . PHE A 1 93 ? -7.964 4.444 -3.420 1.00 90.94 93 PHE A CA 1
ATOM 724 C C . PHE A 1 93 ? -6.619 5.008 -3.870 1.00 90.94 93 PHE A C 1
ATOM 726 O O . PHE A 1 93 ? -6.412 5.339 -5.035 1.00 90.94 93 PHE A O 1
ATOM 733 N N . CYS A 1 94 ? -5.679 5.090 -2.930 1.00 93.12 94 CYS A N 1
ATOM 734 C CA . CYS A 1 94 ? -4.338 5.599 -3.181 1.00 93.12 94 CYS A CA 1
ATOM 735 C C . CYS A 1 94 ? -3.565 4.774 -4.216 1.00 93.12 94 CYS A C 1
ATOM 737 O O . CYS A 1 94 ? -2.799 5.354 -4.981 1.00 93.12 94 CYS A O 1
ATOM 739 N N . ASN A 1 95 ? -3.683 3.442 -4.178 1.00 92.06 95 ASN A N 1
ATOM 740 C CA . ASN A 1 95 ? -3.018 2.501 -5.087 1.00 92.06 95 ASN A CA 1
ATOM 741 C C . ASN A 1 95 ? -1.489 2.647 -5.223 1.00 92.06 95 ASN A C 1
ATOM 743 O O . ASN A 1 95 ? -0.888 2.036 -6.100 1.00 92.06 95 ASN A O 1
ATOM 747 N N . LYS A 1 96 ? -0.820 3.390 -4.328 1.00 94.31 96 LYS A N 1
ATOM 748 C CA . LYS A 1 96 ? 0.647 3.451 -4.306 1.00 94.31 96 LYS A CA 1
ATOM 749 C C . LYS A 1 96 ? 1.225 2.061 -4.011 1.00 94.31 96 LYS A C 1
ATOM 751 O O . LYS A 1 96 ? 0.743 1.432 -3.066 1.00 94.31 96 LYS A O 1
ATOM 756 N N . PRO A 1 97 ? 2.246 1.602 -4.751 1.00 94.75 97 PRO A N 1
ATOM 757 C CA . PRO A 1 97 ? 2.851 0.293 -4.533 1.00 94.75 97 PRO A CA 1
ATOM 758 C C . PRO A 1 97 ? 3.462 0.172 -3.135 1.00 94.75 97 PRO A C 1
ATOM 760 O O . PRO A 1 97 ? 4.233 1.028 -2.702 1.00 94.75 97 PRO A O 1
ATOM 763 N N . ILE A 1 98 ? 3.091 -0.888 -2.424 1.00 95.12 98 ILE A N 1
ATOM 764 C CA . ILE A 1 98 ? 3.587 -1.259 -1.097 1.00 95.12 98 ILE A CA 1
ATOM 765 C C . ILE A 1 98 ? 3.850 -2.764 -1.051 1.00 95.12 98 ILE A C 1
ATOM 767 O O . ILE A 1 98 ? 3.247 -3.526 -1.802 1.00 95.12 98 ILE A O 1
ATOM 771 N N . LEU A 1 99 ? 4.719 -3.216 -0.150 1.00 93.62 99 LEU A N 1
ATOM 772 C CA . LEU A 1 99 ? 4.933 -4.644 0.080 1.00 93.62 99 LEU A CA 1
ATOM 773 C C . LEU A 1 99 ? 3.688 -5.293 0.695 1.00 93.62 99 LEU A C 1
ATOM 775 O O . LEU A 1 99 ? 3.032 -4.708 1.560 1.00 93.62 99 LEU A O 1
ATOM 779 N N . ARG A 1 100 ? 3.386 -6.534 0.299 1.00 92.38 100 ARG A N 1
ATOM 780 C CA . ARG A 1 100 ? 2.270 -7.300 0.881 1.00 92.38 100 ARG A CA 1
ATOM 781 C C . ARG A 1 100 ? 2.419 -7.576 2.373 1.00 92.38 100 ARG A C 1
ATOM 783 O O . ARG A 1 100 ? 1.413 -7.703 3.060 1.00 92.38 100 ARG A O 1
ATOM 790 N N . SER A 1 101 ? 3.653 -7.616 2.868 1.00 91.75 101 SER A N 1
ATOM 791 C CA . SER A 1 101 ? 3.964 -7.781 4.288 1.00 91.75 101 SER A CA 1
ATOM 792 C C . SER A 1 101 ? 3.666 -6.542 5.139 1.00 91.75 101 SER A C 1
ATOM 794 O O . SER A 1 101 ? 3.653 -6.653 6.362 1.00 91.75 101 SER A O 1
ATOM 796 N N . MET A 1 102 ? 3.426 -5.365 4.541 1.00 89.00 102 MET A N 1
ATOM 797 C CA . MET A 1 102 ? 3.080 -4.174 5.321 1.00 89.00 102 MET A CA 1
ATOM 798 C C . MET A 1 102 ? 1.676 -4.290 5.917 1.00 89.00 102 MET A C 1
ATOM 800 O O . MET A 1 102 ? 0.681 -4.412 5.197 1.00 89.00 102 MET A O 1
ATOM 804 N N . VAL A 1 103 ? 1.611 -4.183 7.245 1.00 86.38 103 VAL A N 1
ATOM 805 C CA . VAL A 1 103 ? 0.372 -4.155 8.025 1.00 86.38 103 VAL A CA 1
ATOM 806 C C . VAL A 1 103 ? 0.356 -2.886 8.885 1.00 86.38 103 VAL A C 1
ATOM 808 O O . VAL A 1 103 ? 1.250 -2.715 9.713 1.00 86.38 103 VAL A O 1
ATOM 811 N N . PRO A 1 104 ? -0.653 -2.006 8.743 1.00 88.75 104 PRO A N 1
ATOM 812 C CA . PRO A 1 104 ? -1.729 -2.032 7.747 1.00 88.75 104 PRO A CA 1
ATOM 813 C C . PRO A 1 104 ? -1.220 -1.828 6.304 1.00 88.75 104 PRO A C 1
ATOM 815 O O . PRO A 1 104 ? -0.150 -1.248 6.119 1.00 88.75 104 PRO A O 1
ATOM 818 N N . PRO A 1 105 ? -1.987 -2.235 5.272 1.00 91.31 105 PRO A N 1
ATOM 819 C CA . PRO A 1 105 ? -1.614 -2.065 3.866 1.00 91.31 105 PRO A CA 1
ATOM 820 C C . PRO A 1 105 ? -1.771 -0.600 3.411 1.00 91.31 105 PRO A C 1
ATOM 822 O O . PRO A 1 105 ? -2.641 -0.259 2.603 1.00 91.31 105 PRO A O 1
ATOM 825 N N . ALA A 1 106 ? -0.919 0.277 3.942 1.00 93.25 106 ALA A N 1
ATOM 826 C CA . ALA A 1 106 ? -0.880 1.707 3.673 1.00 93.25 106 ALA A CA 1
ATOM 827 C C . ALA A 1 106 ? 0.532 2.149 3.264 1.00 93.25 106 ALA A C 1
ATOM 829 O O . ALA A 1 106 ? 1.528 1.684 3.810 1.00 93.25 106 ALA A O 1
ATOM 830 N N . CYS A 1 107 ? 0.632 3.079 2.312 1.00 94.19 107 CYS A N 1
ATOM 831 C CA . CYS A 1 107 ? 1.915 3.698 1.981 1.00 94.19 107 CYS A CA 1
ATOM 832 C C . CYS A 1 107 ? 2.389 4.612 3.126 1.00 94.19 107 CYS A C 1
ATOM 834 O O . CYS A 1 107 ? 1.552 5.077 3.904 1.00 94.19 107 CYS A O 1
ATOM 836 N N . PRO A 1 108 ? 3.690 4.953 3.208 1.00 92.31 108 PRO A N 1
ATOM 837 C CA . PRO A 1 108 ? 4.243 5.712 4.336 1.00 92.31 108 PRO A CA 1
ATOM 838 C C . PRO A 1 108 ? 3.482 7.004 4.661 1.00 92.31 108 PRO A C 1
ATOM 840 O O . PRO A 1 108 ? 3.205 7.285 5.823 1.00 92.31 108 PRO A O 1
ATOM 843 N N . SER A 1 109 ? 3.049 7.745 3.637 1.00 92.50 109 SER A N 1
ATOM 844 C CA . SER A 1 109 ? 2.254 8.965 3.818 1.00 92.50 109 SER A CA 1
ATOM 845 C C . SER A 1 109 ? 0.888 8.708 4.465 1.00 92.50 109 SER A C 1
ATOM 847 O O . SER A 1 109 ? 0.463 9.469 5.330 1.00 92.50 109 SER A O 1
ATOM 849 N N . HIS A 1 110 ? 0.197 7.632 4.071 1.00 94.00 110 HIS A N 1
ATOM 850 C CA . HIS A 1 110 ? -1.106 7.270 4.633 1.00 94.00 110 HIS A CA 1
ATOM 851 C C . HIS A 1 110 ? -0.978 6.610 6.004 1.00 94.00 110 HIS A C 1
ATOM 853 O O . HIS A 1 110 ? -1.840 6.819 6.853 1.00 94.00 110 HIS A O 1
ATOM 859 N N . PHE A 1 111 ? 0.104 5.870 6.245 1.00 92.00 111 PHE A N 1
ATOM 860 C CA . PHE A 1 111 ? 0.416 5.331 7.562 1.00 92.00 111 PHE A CA 1
ATOM 861 C C . PHE A 1 111 ? 0.619 6.464 8.577 1.00 92.00 111 PHE A C 1
ATOM 863 O O . PHE A 1 111 ? -0.102 6.535 9.568 1.00 92.00 111 PHE A O 1
ATOM 870 N N . GLN A 1 112 ? 1.491 7.429 8.267 1.00 91.75 112 GLN A N 1
ATOM 871 C CA . GLN A 1 112 ? 1.729 8.601 9.118 1.00 91.75 112 GLN A CA 1
ATOM 872 C C . GLN A 1 112 ? 0.472 9.455 9.318 1.00 91.75 112 GLN A C 1
ATOM 874 O O . GLN A 1 112 ? 0.231 9.986 10.403 1.00 91.75 112 GLN A O 1
ATOM 879 N N . PHE A 1 113 ? -0.346 9.611 8.274 1.00 90.69 113 PHE A N 1
ATOM 880 C CA . PHE A 1 113 ? -1.625 10.303 8.398 1.00 90.69 113 PHE A CA 1
ATOM 881 C C . PHE A 1 113 ? -2.571 9.566 9.358 1.00 90.69 113 PHE A C 1
ATOM 883 O O . PHE A 1 113 ? -3.131 10.185 10.263 1.00 90.69 113 PHE A O 1
ATOM 890 N N . GLY A 1 114 ? -2.684 8.242 9.218 1.00 87.81 114 GLY A N 1
ATOM 891 C CA . GLY A 1 114 ? -3.449 7.386 10.121 1.00 87.81 114 GLY A CA 1
ATOM 892 C C . GLY A 1 114 ? -2.978 7.494 11.571 1.00 87.81 114 GLY A C 1
ATOM 893 O O . GLY A 1 114 ? -3.803 7.681 12.462 1.00 87.81 114 GLY A O 1
ATOM 894 N N . GLU A 1 115 ? -1.667 7.487 11.814 1.00 88.81 115 GLU A N 1
ATOM 895 C CA . GLU A 1 115 ? -1.095 7.688 13.152 1.00 88.81 115 GLU A CA 1
ATOM 896 C C . GLU A 1 115 ? -1.509 9.032 13.765 1.00 88.81 115 GLU A C 1
ATOM 898 O O . GLU A 1 115 ? -1.909 9.091 14.929 1.00 88.81 115 GLU A O 1
ATOM 903 N N . ARG A 1 116 ? -1.495 10.120 12.985 1.00 89.38 116 ARG A N 1
ATOM 904 C CA . ARG A 1 116 ? -1.943 11.443 13.459 1.00 89.38 116 ARG A CA 1
ATOM 905 C C . ARG A 1 116 ? -3.435 11.461 13.786 1.00 89.38 116 ARG A C 1
ATOM 907 O O . ARG A 1 116 ? -3.830 12.069 14.786 1.00 89.38 116 ARG A O 1
ATOM 914 N N . CYS A 1 117 ? -4.260 10.813 12.966 1.00 88.31 117 CYS A N 1
ATOM 915 C CA . CYS A 1 117 ? -5.693 10.663 13.218 1.00 88.31 117 CYS A CA 1
ATOM 916 C C . CYS A 1 117 ? -5.957 9.861 14.498 1.00 88.31 117 CYS A C 1
ATOM 918 O O . CYS A 1 117 ? -6.737 10.307 15.341 1.00 88.31 117 CYS A O 1
ATOM 920 N N . LEU A 1 118 ? -5.259 8.738 14.684 1.00 86.19 118 LEU A N 1
ATOM 921 C CA . LEU A 1 118 ? -5.343 7.910 15.887 1.00 86.19 118 LEU A CA 1
ATOM 922 C C . LEU A 1 118 ? -4.914 8.690 17.131 1.00 86.19 118 LEU A C 1
ATOM 924 O O . LEU A 1 118 ? -5.659 8.743 18.105 1.00 86.19 118 LEU A O 1
ATOM 928 N N . ALA A 1 119 ? -3.773 9.381 17.079 1.00 85.56 119 ALA A N 1
ATOM 929 C CA . ALA A 1 119 ? -3.297 10.207 18.185 1.00 85.56 119 ALA A CA 1
ATOM 930 C C . ALA A 1 119 ? -4.314 11.296 18.569 1.00 85.56 119 ALA A C 1
ATOM 932 O O . ALA A 1 119 ? -4.528 11.568 19.750 1.00 85.56 119 ALA A O 1
ATOM 933 N N . ARG A 1 120 ? -4.985 11.911 17.585 1.00 88.62 120 ARG A N 1
ATOM 934 C CA . ARG A 1 120 ? -6.046 12.896 17.839 1.00 88.62 120 ARG A CA 1
ATOM 935 C C . ARG A 1 120 ? -7.278 12.260 18.483 1.00 88.62 120 ARG A C 1
ATOM 937 O O . ARG A 1 120 ? -7.817 12.842 19.419 1.00 88.62 120 ARG A O 1
ATOM 944 N N . ALA A 1 121 ? -7.715 11.095 18.008 1.00 84.75 121 ALA A N 1
ATOM 945 C CA . ALA A 1 121 ? -8.845 10.372 18.589 1.00 84.75 121 ALA A CA 1
ATOM 946 C C . ALA A 1 121 ? -8.563 9.958 20.042 1.00 84.75 121 ALA A C 1
ATOM 948 O O . ALA A 1 121 ? -9.396 10.185 20.915 1.00 84.75 121 ALA A O 1
ATOM 949 N N . LEU A 1 122 ? -7.356 9.460 20.320 1.00 84.62 122 LEU A N 1
ATOM 950 C CA . LEU A 1 122 ? -6.907 9.101 21.667 1.00 84.62 122 LEU A CA 1
ATOM 951 C C . LEU A 1 122 ? -6.865 10.310 22.603 1.00 84.62 122 LEU A C 1
ATOM 953 O O . LEU A 1 122 ? -7.352 10.224 23.726 1.00 84.62 122 LEU A O 1
ATOM 957 N N . ARG A 1 123 ? -6.354 11.460 22.136 1.00 85.00 123 ARG A N 1
ATOM 958 C CA . ARG A 1 123 ? -6.405 12.714 22.907 1.00 85.00 123 ARG A CA 1
ATOM 959 C C . ARG A 1 123 ? -7.840 13.127 23.235 1.00 85.00 123 ARG A C 1
ATOM 961 O O . ARG A 1 123 ? -8.110 13.473 24.377 1.00 85.00 123 ARG A O 1
ATOM 968 N N . ARG A 1 124 ? -8.763 13.048 22.268 1.00 87.19 124 ARG A N 1
ATOM 969 C CA . ARG A 1 124 ? -10.190 13.359 22.490 1.00 87.19 124 ARG A CA 1
ATOM 970 C C . ARG A 1 124 ? -10.863 12.391 23.466 1.00 87.19 124 ARG A C 1
ATOM 972 O O . ARG A 1 124 ? -11.777 12.798 24.165 1.00 87.19 124 ARG A O 1
ATOM 979 N N . ALA A 1 125 ? -10.400 11.146 23.528 1.00 84.38 125 ALA A N 1
ATOM 980 C CA . ALA A 1 125 ? -10.882 10.135 24.465 1.00 84.38 125 ALA A CA 1
ATOM 981 C C . ALA A 1 125 ? -10.213 10.204 25.856 1.00 84.38 125 ALA A C 1
ATOM 983 O O . ALA A 1 125 ? -10.422 9.309 26.668 1.00 84.38 125 ALA A O 1
ATOM 984 N N . GLY A 1 126 ? -9.371 11.211 26.129 1.00 83.56 126 GLY A N 1
ATOM 985 C CA . GLY A 1 126 ? -8.653 11.340 27.405 1.00 83.56 126 GLY A CA 1
ATOM 986 C C . GLY A 1 126 ? -7.447 10.401 27.571 1.00 83.56 126 GLY A C 1
ATOM 987 O O . GLY A 1 126 ? -6.826 10.383 28.626 1.00 83.56 126 GLY A O 1
ATOM 988 N N . LEU A 1 127 ? -7.062 9.652 26.530 1.00 75.88 127 LEU A N 1
ATOM 989 C CA . LEU A 1 127 ? -5.955 8.676 26.528 1.00 75.88 127 LEU A CA 1
ATOM 990 C C . LEU A 1 127 ? -4.651 9.232 25.922 1.00 75.88 127 LEU A C 1
ATOM 992 O O . LEU A 1 127 ? -3.719 8.485 25.624 1.00 75.88 127 LEU A O 1
ATOM 996 N N . GLY A 1 128 ? -4.575 10.548 25.711 1.00 65.88 128 GLY A N 1
ATOM 997 C CA . GLY A 1 128 ? -3.511 11.216 24.954 1.00 65.88 128 GLY A CA 1
ATOM 998 C C . GLY A 1 128 ? -2.088 11.076 25.507 1.00 65.88 128 GLY A C 1
ATOM 999 O O . GLY A 1 128 ? -1.136 11.200 24.743 1.00 65.88 128 GLY A O 1
ATOM 1000 N N . THR A 1 129 ? -1.941 10.812 26.806 1.00 62.53 129 THR A N 1
ATOM 1001 C CA . THR A 1 129 ? -0.655 10.664 27.512 1.00 62.53 129 THR A CA 1
ATOM 1002 C C . THR A 1 129 ? -0.247 9.206 27.735 1.00 62.53 129 THR A C 1
ATOM 1004 O O . THR A 1 129 ? 0.888 8.942 28.117 1.00 62.53 129 THR A O 1
ATOM 1007 N N . ALA A 1 130 ? -1.140 8.242 27.482 1.00 56.28 130 ALA A N 1
ATOM 1008 C CA . ALA A 1 130 ? -0.895 6.827 27.767 1.00 56.28 130 ALA A CA 1
ATOM 1009 C C . ALA A 1 130 ? -0.070 6.106 26.684 1.00 56.28 130 ALA A C 1
ATOM 1011 O O . ALA A 1 130 ? 0.438 5.013 26.931 1.00 56.28 130 ALA A O 1
ATOM 1012 N N . ILE A 1 131 ? 0.054 6.691 25.486 1.00 55.56 131 ILE A N 1
ATOM 1013 C CA . ILE A 1 131 ? 0.705 6.066 24.329 1.00 55.56 131 ILE A CA 1
ATOM 1014 C C . ILE A 1 131 ? 1.777 7.023 23.803 1.00 55.56 131 ILE A C 1
ATOM 1016 O O . ILE A 1 131 ? 1.494 7.940 23.032 1.00 55.56 131 ILE A O 1
ATOM 1020 N N . ALA A 1 132 ? 3.021 6.821 24.241 1.00 53.09 132 ALA A N 1
ATOM 1021 C CA . ALA A 1 132 ? 4.165 7.517 23.669 1.00 53.09 132 ALA A CA 1
ATOM 1022 C C . ALA A 1 132 ? 4.327 7.103 22.196 1.00 53.09 132 ALA A C 1
ATOM 1024 O O . ALA A 1 132 ? 4.384 5.921 21.872 1.00 53.09 132 ALA A O 1
ATOM 1025 N N . THR A 1 133 ? 4.411 8.087 21.298 1.00 54.38 133 THR A N 1
ATOM 1026 C CA . THR A 1 133 ? 4.568 7.885 19.841 1.00 54.38 133 THR A CA 1
ATOM 1027 C C . THR A 1 133 ? 6.001 7.493 19.453 1.00 54.38 133 THR A C 1
ATOM 1029 O O . THR A 1 133 ? 6.340 7.416 18.270 1.00 54.38 133 THR A O 1
ATOM 1032 N N . THR A 1 134 ? 6.883 7.319 20.435 1.00 46.88 134 THR A N 1
ATOM 1033 C CA . THR A 1 134 ? 8.290 7.015 20.210 1.00 46.88 134 THR A CA 1
ATOM 1034 C C . THR A 1 134 ? 8.455 5.504 20.081 1.00 46.88 134 THR A C 1
ATOM 1036 O O . THR A 1 134 ? 7.789 4.729 20.759 1.00 46.88 134 THR A O 1
ATOM 1039 N N . ARG A 1 135 ? 9.347 5.070 19.182 1.00 50.25 135 ARG A N 1
ATOM 1040 C CA . ARG A 1 135 ? 9.615 3.665 18.804 1.00 50.25 135 ARG A CA 1
ATOM 1041 C C . ARG A 1 135 ? 10.148 2.767 19.940 1.00 50.25 135 ARG A C 1
ATOM 1043 O O . ARG A 1 135 ? 10.770 1.745 19.670 1.00 50.25 135 ARG A O 1
ATOM 1050 N N . LYS A 1 136 ? 9.944 3.135 21.204 1.00 49.28 136 LYS A N 1
ATOM 1051 C CA . LYS A 1 136 ? 10.128 2.267 22.363 1.00 49.28 136 LYS A CA 1
ATOM 1052 C C . LYS A 1 136 ? 8.736 1.839 22.833 1.00 49.28 136 LYS A C 1
ATOM 1054 O O . LYS A 1 136 ? 8.045 2.657 23.437 1.00 49.28 136 LYS A O 1
ATOM 1059 N N . PRO A 1 137 ? 8.301 0.592 22.577 1.00 50.19 137 PRO A N 1
ATOM 1060 C CA . PRO A 1 137 ? 7.071 0.077 23.156 1.00 50.19 137 PRO A CA 1
ATOM 1061 C C . PRO A 1 137 ? 7.298 -0.114 24.659 1.00 50.19 137 PRO A C 1
ATOM 1063 O O . PRO A 1 137 ? 7.682 -1.183 25.115 1.00 50.19 137 PRO A O 1
ATOM 1066 N N . ASN A 1 138 ? 7.115 0.944 25.440 1.00 52.38 138 ASN A N 1
ATOM 1067 C CA . ASN A 1 138 ? 7.040 0.858 26.890 1.00 52.38 138 ASN A CA 1
ATOM 1068 C C . ASN A 1 138 ? 6.014 1.901 27.374 1.00 52.38 138 ASN A C 1
ATOM 1070 O O . ASN A 1 138 ? 6.088 3.056 26.973 1.00 52.38 138 ASN A O 1
ATOM 1074 N N . GLY A 1 139 ? 4.988 1.569 28.162 1.00 57.06 139 GLY A N 1
ATOM 1075 C CA . GLY A 1 139 ? 4.904 0.420 29.069 1.00 57.06 139 GLY A CA 1
ATOM 1076 C C . GLY A 1 139 ? 3.498 -0.095 29.373 1.00 57.06 139 GLY A C 1
ATOM 1077 O O . GLY A 1 139 ? 3.239 -0.475 30.508 1.00 57.06 139 GLY A O 1
ATOM 1078 N N . LYS A 1 140 ? 2.571 -0.131 28.405 1.00 67.69 140 LYS A N 1
ATOM 1079 C CA . LYS A 1 140 ? 1.215 -0.675 28.649 1.00 67.69 140 LYS A CA 1
ATOM 1080 C C . LYS A 1 140 ? 0.617 -1.470 27.484 1.00 67.69 140 LYS A C 1
ATOM 1082 O O . LYS A 1 140 ? -0.599 -1.485 27.318 1.00 67.69 140 LYS A O 1
ATOM 1087 N N . LEU A 1 141 ? 1.438 -2.173 26.692 1.00 73.75 141 LEU A N 1
ATOM 1088 C CA . LEU A 1 141 ? 0.924 -3.069 25.638 1.00 73.75 141 LEU A CA 1
ATOM 1089 C C . LEU A 1 141 ? -0.112 -4.054 26.209 1.00 73.75 141 LEU A C 1
ATOM 1091 O O . LEU A 1 141 ? -1.162 -4.250 25.615 1.00 73.75 141 LEU A O 1
ATOM 1095 N N . HIS A 1 142 ? 0.144 -4.587 27.407 1.00 77.56 142 HIS A N 1
ATOM 1096 C CA . HIS A 1 142 ? -0.777 -5.472 28.119 1.00 77.56 142 HIS A CA 1
ATOM 1097 C C . HIS A 1 142 ? -2.156 -4.834 28.390 1.00 77.56 142 HIS A C 1
ATOM 1099 O O . HIS A 1 142 ? -3.162 -5.527 28.280 1.00 77.56 142 HIS A O 1
ATOM 1105 N N . VAL A 1 143 ? -2.224 -3.525 28.669 1.00 81.12 143 VAL A N 1
ATOM 1106 C CA . VAL A 1 143 ? -3.490 -2.788 28.870 1.00 81.12 143 VAL A CA 1
ATOM 1107 C C . VAL A 1 143 ? -4.232 -2.582 27.550 1.00 81.12 143 VAL A C 1
ATOM 1109 O O . VAL A 1 143 ? -5.450 -2.703 27.486 1.00 81.12 143 VAL A O 1
ATOM 1112 N N . ILE A 1 144 ? -3.503 -2.283 26.472 1.00 79.75 144 ILE A N 1
ATOM 1113 C CA . ILE A 1 144 ? -4.106 -2.122 25.143 1.00 79.75 144 ILE A CA 1
ATOM 1114 C C . ILE A 1 144 ? -4.670 -3.466 24.669 1.00 79.75 144 ILE A C 1
ATOM 1116 O O . ILE A 1 144 ? -5.820 -3.540 24.237 1.00 79.75 144 ILE A O 1
ATOM 1120 N N . THR A 1 145 ? -3.889 -4.541 24.798 1.00 84.38 145 THR A N 1
ATOM 1121 C CA .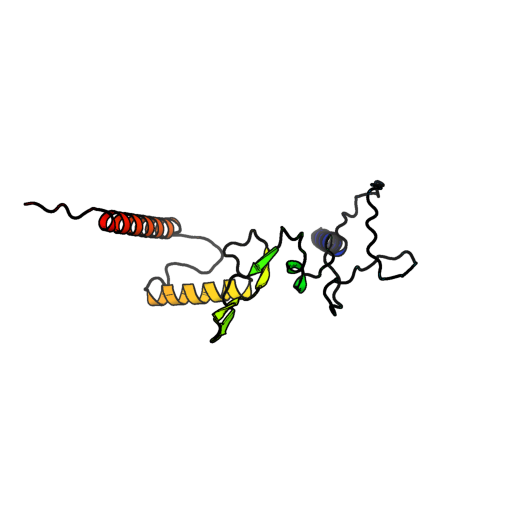 THR A 1 145 ? -4.313 -5.897 24.441 1.00 84.38 145 THR A CA 1
ATOM 1122 C C . THR A 1 145 ? -5.535 -6.330 25.248 1.00 84.38 145 THR A C 1
ATOM 1124 O O . THR A 1 145 ? -6.481 -6.853 24.658 1.00 84.38 145 THR A O 1
ATOM 1127 N N . SER A 1 146 ? -5.574 -6.076 26.563 1.00 86.56 146 SER A N 1
ATOM 1128 C CA . SER A 1 146 ? -6.729 -6.443 27.391 1.00 86.56 146 SER A CA 1
ATOM 1129 C C . SER A 1 146 ? -7.999 -5.677 27.003 1.00 86.56 146 SER A C 1
ATOM 1131 O O . SER A 1 146 ? -9.062 -6.291 26.903 1.00 86.56 146 SER A O 1
ATOM 1133 N N . GLU A 1 147 ? -7.908 -4.382 26.681 1.00 88.81 147 GLU A N 1
ATOM 1134 C CA . GLU A 1 147 ? -9.058 -3.605 26.198 1.00 88.81 147 GLU A CA 1
ATOM 1135 C C . GLU A 1 147 ? -9.575 -4.096 24.840 1.00 88.81 147 GLU A C 1
ATOM 1137 O O . GLU A 1 147 ? -10.787 -4.227 24.652 1.00 88.81 147 GLU A O 1
ATOM 1142 N N . PHE A 1 148 ? -8.691 -4.440 23.897 1.00 89.69 148 PHE A N 1
ATOM 1143 C CA . PHE A 1 148 ? -9.118 -5.025 22.621 1.00 89.69 148 PHE A CA 1
ATOM 1144 C C . PHE A 1 148 ? -9.796 -6.385 22.810 1.00 89.69 148 PHE A C 1
ATOM 1146 O O . PHE A 1 148 ? -10.850 -6.627 22.218 1.00 89.69 148 PHE A O 1
ATOM 1153 N N . VAL A 1 149 ? -9.247 -7.253 23.666 1.00 94.88 149 VAL A N 1
ATOM 1154 C CA . VAL A 1 149 ? -9.872 -8.539 24.011 1.00 94.88 149 VAL A CA 1
ATOM 1155 C C . VAL A 1 149 ? -11.258 -8.313 24.618 1.00 94.88 149 VAL A C 1
ATOM 1157 O O . VAL A 1 149 ? -12.222 -8.941 24.175 1.00 94.88 149 VAL A O 1
ATOM 1160 N N . ARG A 1 150 ? -11.399 -7.357 25.546 1.00 94.44 150 ARG A N 1
ATOM 1161 C CA . ARG A 1 150 ? -12.688 -6.984 26.148 1.00 94.44 150 ARG A CA 1
ATOM 1162 C C . ARG A 1 150 ? -13.693 -6.505 25.098 1.00 94.44 150 ARG A C 1
ATOM 1164 O O . ARG A 1 150 ? -14.843 -6.945 25.104 1.00 94.44 150 ARG A O 1
ATOM 1171 N N . GLN A 1 151 ? -13.278 -5.654 24.158 1.00 93.75 151 GLN A N 1
ATOM 1172 C CA . GLN A 1 151 ? -14.141 -5.187 23.065 1.00 93.75 151 GLN A CA 1
ATOM 1173 C C . GLN A 1 151 ? -14.581 -6.327 22.137 1.00 93.75 151 GLN A C 1
ATOM 1175 O O . GLN A 1 151 ? -15.754 -6.387 21.761 1.00 93.75 151 GLN A O 1
ATOM 1180 N N . ILE A 1 152 ? -13.676 -7.243 21.778 1.00 94.25 152 ILE A N 1
ATOM 1181 C CA . ILE A 1 152 ? -13.994 -8.420 20.953 1.00 94.25 152 ILE A CA 1
ATOM 1182 C C . ILE A 1 152 ? -15.010 -9.309 21.675 1.00 94.25 152 ILE A C 1
ATOM 1184 O O . ILE A 1 152 ? -16.017 -9.700 21.084 1.00 94.25 152 ILE A O 1
ATOM 1188 N N . GLN A 1 153 ? -14.782 -9.595 22.957 1.00 95.12 153 GLN A N 1
ATOM 1189 C CA . GLN A 1 153 ? -15.694 -10.395 23.774 1.00 95.12 153 GLN A CA 1
ATOM 1190 C C . GLN A 1 153 ? -17.071 -9.735 23.904 1.00 95.12 153 GLN A C 1
ATOM 1192 O O . GLN A 1 153 ? -18.081 -10.412 23.728 1.00 95.12 153 GLN A O 1
ATOM 1197 N N . ASN A 1 154 ? -17.139 -8.419 24.129 1.00 94.94 154 ASN A N 1
ATOM 1198 C CA . ASN A 1 154 ? -18.408 -7.691 24.181 1.00 94.94 154 ASN A CA 1
ATOM 1199 C C . ASN A 1 154 ? -19.165 -7.752 22.851 1.00 94.94 154 ASN A C 1
ATOM 1201 O O . ASN A 1 154 ? -20.365 -8.020 22.849 1.00 94.94 154 ASN A O 1
ATOM 1205 N N . LYS A 1 155 ? -18.478 -7.579 21.714 1.00 94.56 155 LYS A N 1
ATOM 1206 C CA . LYS A 1 155 ? -19.095 -7.729 20.386 1.00 94.56 155 LYS A CA 1
ATOM 1207 C C . LYS A 1 155 ? -19.655 -9.137 20.174 1.00 94.56 155 LYS A C 1
ATOM 1209 O O . LYS A 1 155 ? -20.774 -9.266 19.691 1.00 94.56 155 LYS A O 1
ATOM 1214 N N . ARG A 1 156 ? -18.919 -10.178 20.584 1.00 94.12 156 ARG A N 1
ATOM 1215 C CA . ARG A 1 156 ? -19.382 -11.576 20.518 1.00 94.12 156 ARG A CA 1
ATOM 1216 C C . ARG A 1 156 ? -20.608 -11.818 21.405 1.00 94.12 156 ARG A C 1
ATOM 1218 O O . ARG A 1 156 ? -21.576 -12.393 20.930 1.00 94.12 156 ARG A O 1
ATOM 1225 N N . LYS A 1 157 ? -20.610 -11.321 22.649 1.00 92.56 157 LYS A N 1
ATOM 1226 C CA . LYS A 1 157 ? -21.761 -11.427 23.568 1.00 92.56 157 LYS A CA 1
ATOM 1227 C C . LYS A 1 157 ? -23.008 -10.728 23.020 1.00 92.56 157 LYS A C 1
ATOM 1229 O O . LYS A 1 157 ? -24.098 -11.276 23.106 1.00 92.56 157 LYS A O 1
ATOM 1234 N N . LEU A 1 158 ? -22.855 -9.532 22.448 1.00 91.12 158 LEU A N 1
ATOM 1235 C CA . LEU A 1 158 ? -23.962 -8.800 21.825 1.00 91.12 158 LEU A CA 1
ATOM 1236 C C . LEU A 1 158 ? -24.495 -9.499 20.569 1.00 91.12 158 LEU A C 1
ATOM 1238 O O . LEU A 1 158 ? -25.692 -9.439 20.319 1.00 91.12 158 LEU A O 1
ATOM 1242 N N . ALA A 1 159 ? -23.628 -10.142 19.783 1.00 87.75 159 ALA A N 1
ATOM 1243 C CA . ALA A 1 159 ? -24.053 -10.950 18.643 1.00 87.75 159 ALA A CA 1
ATOM 1244 C C . ALA A 1 159 ? -24.856 -12.179 19.099 1.00 87.75 159 ALA A C 1
ATOM 1246 O O . ALA A 1 159 ? -25.910 -12.435 18.534 1.00 87.75 159 ALA A O 1
ATOM 1247 N N . LEU A 1 160 ? -24.413 -12.857 20.164 1.00 82.88 160 LEU A N 1
ATOM 1248 C CA . LEU A 1 160 ? -25.103 -14.022 20.730 1.00 82.88 160 LEU A CA 1
ATOM 1249 C C . LEU A 1 160 ? -26.497 -13.665 21.277 1.00 82.88 160 LEU A C 1
ATOM 1251 O O . LEU A 1 160 ? -27.479 -14.314 20.947 1.00 82.88 160 LEU A O 1
ATOM 1255 N N . LYS A 1 161 ? -26.611 -12.553 22.017 1.00 78.06 161 LYS A N 1
ATOM 1256 C CA . LYS A 1 161 ? -27.906 -12.061 22.527 1.00 78.06 161 LYS A CA 1
ATOM 1257 C C . LYS A 1 161 ? -28.897 -11.655 21.432 1.00 78.06 161 LYS A C 1
ATOM 1259 O O . LYS A 1 161 ? -30.086 -11.552 21.700 1.00 78.06 161 LYS A O 1
ATOM 1264 N N . LYS A 1 162 ? -28.421 -11.350 20.220 1.00 71.00 162 LYS A N 1
ATOM 1265 C CA . LYS A 1 162 ? -29.285 -11.058 19.064 1.00 71.00 162 LYS A CA 1
ATOM 1266 C C . LYS A 1 162 ? -29.772 -12.324 18.360 1.00 71.00 162 LYS A C 1
ATOM 1268 O O . LYS A 1 162 ? -30.715 -12.233 17.585 1.00 71.00 162 LYS A O 1
ATOM 1273 N N . THR A 1 163 ? -29.112 -13.459 18.586 1.00 62.09 163 THR A N 1
ATOM 1274 C CA . THR A 1 163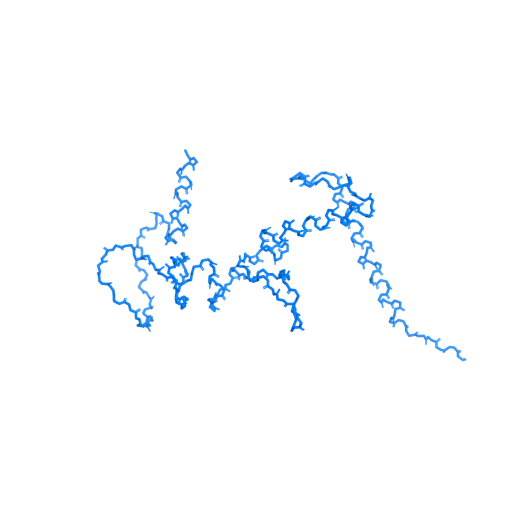 ? -29.454 -14.751 17.977 1.00 62.09 163 THR A CA 1
ATOM 1275 C C . THR A 1 163 ? -30.287 -15.649 18.886 1.00 62.09 163 THR A C 1
ATOM 1277 O O . THR A 1 163 ? -30.747 -16.679 18.409 1.00 62.09 163 THR A O 1
ATOM 1280 N N . ASP A 1 164 ? -30.497 -15.283 20.156 1.00 57.06 164 ASP A N 1
ATOM 1281 C CA . ASP A 1 164 ? -31.422 -16.006 21.032 1.00 57.06 164 ASP A CA 1
ATOM 1282 C C . ASP A 1 164 ? -32.867 -15.791 20.532 1.00 57.06 164 ASP A C 1
ATOM 1284 O O . ASP A 1 164 ? -33.342 -14.647 20.522 1.00 57.06 164 ASP A O 1
ATOM 1288 N N . PRO A 1 165 ? -33.581 -16.846 20.084 1.00 56.19 165 PRO A N 1
ATOM 1289 C CA . PRO A 1 165 ? -34.982 -16.728 19.724 1.00 56.19 165 PRO A CA 1
ATOM 1290 C C . PRO A 1 165 ? -35.775 -16.394 20.986 1.00 56.19 165 PRO A C 1
ATOM 1292 O O . PRO A 1 165 ? -35.618 -17.020 22.035 1.00 56.19 165 PRO A O 1
ATOM 1295 N N . LYS A 1 166 ? -36.619 -15.370 20.879 1.00 50.66 166 LYS A N 1
ATOM 1296 C CA . LYS A 1 166 ? -37.582 -14.995 21.908 1.00 50.66 166 LYS A CA 1
ATOM 1297 C C . LYS A 1 166 ? -38.515 -16.197 22.092 1.00 50.66 166 LYS A C 1
ATOM 1299 O O . LYS A 1 166 ? -39.338 -16.458 21.225 1.00 50.66 166 LYS A O 1
ATOM 1304 N N . VAL A 1 167 ? -38.314 -16.974 23.156 1.00 52.34 167 VAL A N 1
ATOM 1305 C CA . VAL A 1 167 ? -39.235 -18.049 23.538 1.00 52.34 167 VAL A CA 1
ATOM 1306 C C . VAL A 1 167 ? -40.551 -17.372 23.907 1.00 52.34 167 VAL A C 1
ATOM 1308 O O . VAL A 1 167 ? -40.624 -16.660 24.908 1.00 52.34 167 VAL A O 1
ATOM 1311 N N . GLU A 1 168 ? -41.550 -17.523 23.041 1.00 48.31 168 GLU A N 1
ATOM 1312 C CA . GLU A 1 168 ? -42.940 -17.197 23.336 1.00 48.31 168 GLU A CA 1
ATOM 1313 C C . GLU A 1 168 ? -43.432 -18.214 24.368 1.00 48.31 168 GLU A C 1
ATOM 1315 O O . GLU A 1 168 ? -43.519 -19.410 24.099 1.00 48.31 168 GLU A O 1
ATOM 1320 N N . THR A 1 169 ? -43.643 -17.740 25.592 1.00 45.19 169 THR A N 1
ATOM 1321 C CA . THR A 1 169 ? -44.402 -18.450 26.619 1.00 45.19 169 THR A CA 1
ATOM 1322 C C . THR A 1 169 ? -45.879 -18.119 26.425 1.00 45.19 169 THR A C 1
ATOM 1324 O O . THR A 1 169 ? -46.273 -16.984 26.705 1.00 45.19 169 THR A O 1
ATOM 1327 N N . GLU A 1 170 ? -46.656 -19.100 25.969 1.00 39.41 170 GLU A N 1
ATOM 1328 C CA . GLU A 1 170 ? -48.089 -19.251 26.268 1.00 39.41 170 GLU A CA 1
ATOM 1329 C C . GLU A 1 170 ? -48.280 -20.459 27.190 1.00 39.41 170 GLU A C 1
ATOM 1331 O O . GLU A 1 170 ? -47.576 -21.478 26.982 1.00 39.41 170 GLU A O 1
#

InterPro domains:
  IPR025927 KANL2-like, probable zinc-finger domain [PF13891] (48-111)
  IPR026316 KAT8 regulatory NSL complex subunit 2 [PTHR13453] (1-166)

Sequence (170 aa):
MEEMRSKYRDYCWSYGKSPFKEDHNDNSDNNNHQNGVVSGGGDDIVQCRYNGCKTKAMALTNYCHTHILSDSKQKLYQGCKAVAKNLPTGPSFCNKPILRSMVPPACPSHFQFGERCLARALRRAGLGTAIATTRKPNGKLHVITSEFVRQIQNKRKLALKKTDPKVETE

pLDDT: mean 76.81, std 18.86, range [32.72, 95.12]

Foldseek 3Di:
DVVVVVVQVVVCWQAVDHPPDDDPDPDDDDDDDDDDDDDDDDDPQQFAPPPPGRHGPTHPDSHRQACLCVDPPDDFWWFQQDFPDADPVGTDGRGRIDGPPDPPSHDPVVVVVVVVVVLVVCVVVVNNPVDDPDPDPDDPPVVVVVVVVVVVVVVVVVVVVVPDPDPDDD

Organism: Glycine soja (NCBI:txid3848)

Radius of gyration: 25.65 Å; chains: 1; bounding box: 81×35×61 Å